Protein AF-A0A553K309-F1 (afdb_monomer_lite)

pLDDT: mean 87.36, std 10.59, range [54.09, 97.25]

Sequence (128 aa):
MGTAKFLLYMTVFVIAWVVVNLVGLFGFRWDPYPFILLNLFFSTQASYAAPLIMLAQNRQEMRDKLSLDEDREVARQSRADMDFLAREIAAIRMALGELATRDFVRGELRGELRDLEARLNKVAEIDE

Organism: NCBI:txid1689449

Structure (mmCIF, N/CA/C/O backbone):
data_AF-A0A553K309-F1
#
_entry.id   AF-A0A553K309-F1
#
loop_
_atom_site.group_PDB
_atom_site.id
_atom_site.type_symbol
_atom_site.label_atom_id
_atom_site.label_alt_id
_atom_site.label_comp_id
_atom_site.label_asym_id
_atom_site.label_entity_id
_atom_site.label_seq_id
_atom_site.pdbx_PDB_ins_code
_atom_site.Cartn_x
_atom_site.Cartn_y
_atom_site.Cartn_z
_atom_site.occupancy
_atom_site.B_iso_or_equiv
_atom_site.auth_seq_id
_atom_site.auth_comp_id
_atom_site.auth_asym_id
_atom_site.auth_atom_id
_atom_site.pdbx_PDB_model_num
ATOM 1 N N . MET A 1 1 ? -2.555 -7.141 -18.029 1.00 56.16 1 MET A N 1
ATOM 2 C CA . MET A 1 1 ? -1.931 -7.906 -19.136 1.00 56.16 1 MET A CA 1
ATOM 3 C C . MET A 1 1 ? -1.087 -6.983 -20.032 1.00 56.16 1 MET A C 1
ATOM 5 O O . MET A 1 1 ? -1.427 -6.786 -21.190 1.00 56.16 1 MET A O 1
ATOM 9 N N . GLY A 1 2 ? -0.009 -6.385 -19.503 1.00 62.38 2 GLY A N 1
ATOM 10 C CA . GLY A 1 2 ? 0.807 -5.394 -20.239 1.00 62.38 2 GLY A CA 1
ATOM 11 C C . GLY A 1 2 ? 2.305 -5.717 -20.289 1.00 62.38 2 GLY A C 1
ATOM 12 O O . GLY A 1 2 ? 2.932 -5.571 -21.333 1.00 62.38 2 GLY A O 1
ATOM 13 N N . THR A 1 3 ? 2.866 -6.248 -19.201 1.00 82.88 3 THR A N 1
ATOM 14 C CA . THR A 1 3 ? 4.318 -6.441 -19.056 1.00 82.88 3 THR A CA 1
ATOM 15 C C . THR A 1 3 ? 4.897 -7.489 -20.011 1.00 82.88 3 THR A C 1
ATOM 17 O O . THR A 1 3 ? 5.925 -7.249 -20.632 1.00 82.88 3 THR A O 1
ATOM 20 N N . ALA A 1 4 ? 4.220 -8.628 -20.203 1.00 87.50 4 ALA A N 1
ATOM 21 C CA . ALA A 1 4 ? 4.751 -9.733 -21.011 1.00 87.50 4 ALA A CA 1
ATOM 22 C C . ALA A 1 4 ? 4.904 -9.388 -22.506 1.00 87.50 4 ALA A C 1
ATOM 24 O O . ALA A 1 4 ? 5.900 -9.749 -23.126 1.00 87.50 4 ALA A O 1
ATOM 25 N N . LYS A 1 5 ? 3.944 -8.651 -23.082 1.00 90.06 5 LYS A N 1
ATOM 26 C CA . LYS A 1 5 ? 4.007 -8.231 -24.493 1.00 90.06 5 LYS A CA 1
ATOM 27 C C . LYS A 1 5 ? 5.111 -7.196 -24.719 1.00 90.06 5 LYS A C 1
ATOM 29 O O . LYS A 1 5 ? 5.850 -7.315 -25.687 1.00 90.06 5 LYS A O 1
ATOM 34 N N . PHE A 1 6 ? 5.250 -6.222 -23.817 1.00 87.56 6 PHE A N 1
ATOM 35 C CA . PHE A 1 6 ? 6.308 -5.209 -23.892 1.00 87.56 6 PHE A CA 1
ATOM 36 C C . PHE A 1 6 ? 7.709 -5.834 -23.849 1.00 87.56 6 PHE A C 1
ATOM 38 O O . PHE A 1 6 ? 8.552 -5.501 -24.679 1.00 87.56 6 PHE A O 1
ATOM 45 N N . LEU A 1 7 ? 7.928 -6.783 -22.931 1.00 89.25 7 LEU A N 1
ATOM 46 C CA . LEU A 1 7 ? 9.199 -7.499 -22.823 1.00 89.25 7 LEU A CA 1
ATOM 47 C C . LEU A 1 7 ? 9.537 -8.248 -24.117 1.00 89.25 7 LEU A C 1
ATOM 49 O O . LEU A 1 7 ? 10.653 -8.125 -24.609 1.00 89.25 7 LEU A O 1
ATOM 53 N N . LEU A 1 8 ? 8.565 -8.944 -24.716 1.00 92.62 8 LEU A N 1
ATOM 54 C CA . LEU A 1 8 ? 8.773 -9.680 -25.965 1.00 92.62 8 LEU A CA 1
ATOM 55 C C . LEU A 1 8 ? 9.167 -8.751 -27.124 1.00 92.62 8 LEU A C 1
ATOM 57 O O . LEU A 1 8 ? 10.145 -9.027 -27.817 1.00 92.62 8 LEU A O 1
ATOM 61 N N . TYR A 1 9 ? 8.458 -7.630 -27.310 1.00 92.50 9 TYR A N 1
ATOM 62 C CA . TYR A 1 9 ? 8.808 -6.642 -28.339 1.00 92.50 9 TYR A CA 1
ATOM 63 C C . TYR A 1 9 ? 10.215 -6.061 -28.135 1.00 92.50 9 TYR A C 1
ATOM 65 O O . TYR A 1 9 ? 10.972 -5.961 -29.100 1.00 92.50 9 TYR A O 1
ATOM 73 N N . MET A 1 10 ? 10.589 -5.730 -26.894 1.00 89.31 10 MET A N 1
ATOM 74 C CA . MET A 1 10 ? 11.926 -5.213 -26.577 1.00 89.31 10 MET A CA 1
ATOM 75 C C . MET A 1 10 ? 13.029 -6.237 -26.864 1.00 89.31 10 MET A C 1
ATOM 77 O O . MET A 1 10 ? 14.045 -5.890 -27.464 1.00 89.31 10 MET A O 1
ATOM 81 N N . THR A 1 11 ? 12.827 -7.508 -26.508 1.00 90.62 11 THR A N 1
ATOM 82 C CA . THR A 1 11 ? 13.798 -8.573 -26.799 1.00 90.62 11 THR A CA 1
ATOM 83 C C . THR A 1 11 ? 13.985 -8.774 -28.303 1.00 90.62 11 THR A C 1
ATOM 85 O O . THR A 1 11 ? 15.120 -8.852 -28.771 1.00 90.62 11 THR A O 1
ATOM 88 N N . VAL A 1 12 ? 12.895 -8.805 -29.077 1.00 94.50 12 VAL A N 1
ATOM 89 C CA . VAL A 1 12 ? 12.966 -8.945 -30.542 1.00 94.50 12 VAL A CA 1
ATOM 90 C C . VAL A 1 12 ? 13.688 -7.756 -31.178 1.00 94.50 12 VAL A C 1
ATOM 92 O O . VAL A 1 12 ? 14.524 -7.958 -32.056 1.00 94.50 12 VAL A O 1
ATOM 95 N N . PHE A 1 13 ? 13.422 -6.532 -30.712 1.00 90.69 13 PHE A N 1
ATOM 96 C CA . PHE A 1 13 ? 14.095 -5.327 -31.200 1.00 90.69 13 PHE A CA 1
ATOM 97 C C . PHE A 1 13 ? 15.615 -5.380 -30.983 1.00 90.69 13 PHE A C 1
ATOM 99 O O . PHE A 1 13 ? 16.376 -5.138 -31.919 1.00 90.69 13 PHE A O 1
ATOM 106 N N . VAL A 1 14 ? 16.064 -5.757 -29.781 1.00 89.00 14 VAL A N 1
ATOM 107 C CA . VAL A 1 14 ? 17.497 -5.882 -29.462 1.00 89.00 14 VAL A CA 1
ATOM 108 C C . VAL A 1 14 ? 18.165 -6.943 -30.336 1.00 89.00 14 VAL A C 1
ATOM 110 O O . VAL A 1 14 ? 19.226 -6.691 -30.904 1.00 89.00 14 VAL A O 1
ATOM 113 N N . ILE A 1 15 ? 17.536 -8.112 -30.491 1.00 90.19 15 ILE A N 1
ATOM 114 C CA . ILE A 1 15 ? 18.066 -9.191 -31.335 1.00 90.19 15 ILE A CA 1
ATOM 115 C C . ILE A 1 15 ? 18.175 -8.725 -32.791 1.00 90.19 15 ILE A C 1
ATOM 117 O O . ILE A 1 15 ? 19.221 -8.907 -33.411 1.00 90.19 15 ILE A O 1
ATOM 121 N N . ALA A 1 16 ? 17.133 -8.086 -33.328 1.00 88.94 16 ALA A N 1
ATOM 122 C CA . ALA A 1 16 ? 17.146 -7.565 -34.690 1.00 88.94 16 ALA A CA 1
ATOM 123 C C . ALA A 1 16 ? 18.257 -6.519 -34.892 1.00 88.94 16 ALA A C 1
ATOM 125 O O . ALA A 1 16 ? 18.980 -6.586 -35.884 1.00 88.94 16 ALA A O 1
ATOM 126 N N . TRP A 1 17 ? 18.450 -5.606 -33.933 1.00 85.38 17 TRP A N 1
ATOM 127 C CA . TRP A 1 17 ? 19.513 -4.596 -33.975 1.00 85.38 17 TRP A CA 1
ATOM 128 C C . TRP A 1 17 ? 20.909 -5.223 -34.032 1.00 85.38 17 TRP A C 1
ATOM 130 O O . TRP A 1 17 ? 21.742 -4.825 -34.850 1.00 85.38 17 TRP A O 1
ATOM 140 N N . VAL A 1 18 ? 21.155 -6.231 -33.189 1.00 83.44 18 VAL A N 1
ATOM 141 C CA . VAL A 1 18 ? 22.426 -6.966 -33.159 1.00 83.44 18 VAL A CA 1
ATOM 142 C C . VAL A 1 18 ? 22.647 -7.719 -34.472 1.00 83.44 18 VAL A C 1
ATOM 144 O O . VAL A 1 18 ? 23.733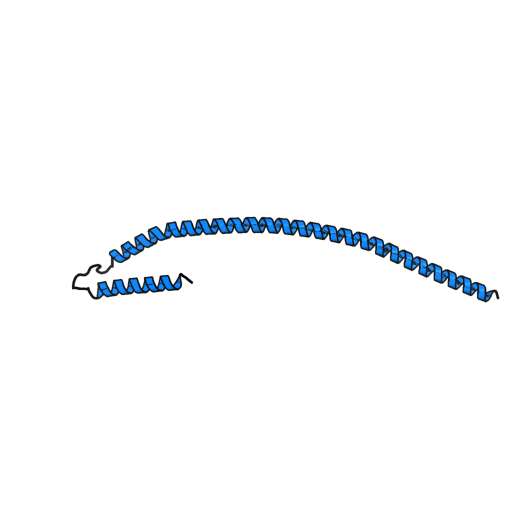 -7.630 -35.037 1.00 83.44 18 VAL A O 1
ATOM 147 N N . VAL A 1 19 ? 21.629 -8.411 -34.997 1.00 84.69 19 VAL A N 1
ATOM 148 C CA . VAL A 1 19 ? 21.723 -9.165 -36.260 1.00 84.69 19 VAL A CA 1
ATOM 149 C C . VAL A 1 19 ? 22.020 -8.239 -37.443 1.00 84.69 19 VAL A C 1
ATOM 151 O O . VAL A 1 19 ? 22.931 -8.525 -38.218 1.00 84.69 19 VAL A O 1
ATOM 154 N N . VAL A 1 20 ? 21.318 -7.107 -37.563 1.00 83.12 20 VAL A N 1
ATOM 155 C CA . VAL A 1 20 ? 21.542 -6.122 -38.638 1.00 83.12 20 VAL A CA 1
ATOM 156 C C . VAL A 1 20 ? 22.961 -5.540 -38.583 1.00 83.12 20 VAL A C 1
ATOM 158 O O . VAL A 1 20 ? 23.613 -5.413 -39.622 1.00 83.12 20 VAL A O 1
ATOM 161 N N . ASN A 1 21 ? 23.476 -5.240 -37.385 1.00 78.94 21 ASN A N 1
ATOM 162 C CA . ASN A 1 21 ? 24.839 -4.727 -37.214 1.00 78.94 21 ASN A CA 1
ATOM 163 C C . ASN A 1 21 ? 25.923 -5.798 -37.417 1.00 78.94 21 ASN A C 1
ATOM 165 O O . ASN A 1 21 ? 27.005 -5.481 -37.911 1.00 78.94 21 ASN A O 1
ATOM 169 N N . LEU A 1 22 ? 25.647 -7.061 -37.072 1.00 74.50 22 LEU A N 1
ATOM 170 C CA . LEU A 1 22 ? 26.588 -8.173 -37.234 1.00 74.50 22 LEU A CA 1
ATOM 171 C C . LEU A 1 22 ? 26.737 -8.599 -38.699 1.00 74.50 22 LEU A C 1
ATOM 173 O O . LEU A 1 22 ? 27.855 -8.829 -39.153 1.00 74.50 22 LEU A O 1
ATOM 177 N N . VAL A 1 23 ? 25.623 -8.682 -39.433 1.00 75.12 23 VAL A N 1
ATOM 178 C CA . VAL A 1 23 ? 25.609 -9.033 -40.865 1.00 75.12 23 VAL A CA 1
ATOM 179 C C . VAL A 1 23 ? 26.184 -7.896 -41.720 1.00 75.12 23 VAL A C 1
ATOM 181 O O . VAL A 1 23 ? 26.636 -8.139 -42.835 1.00 75.12 23 VAL A O 1
ATOM 184 N N . GLY A 1 24 ? 26.244 -6.672 -41.181 1.00 67.69 24 GLY A N 1
ATOM 185 C CA . GLY A 1 24 ? 26.839 -5.523 -41.854 1.00 67.69 24 GLY A CA 1
ATOM 186 C C . GLY A 1 24 ? 26.003 -5.113 -43.058 1.00 67.69 24 GLY A C 1
ATOM 187 O O . GLY A 1 24 ? 26.398 -5.334 -44.203 1.00 67.69 24 GLY A O 1
ATOM 188 N N . LEU A 1 25 ? 24.836 -4.518 -42.803 1.00 55.16 25 LEU A N 1
ATOM 189 C CA . LEU A 1 25 ? 23.988 -3.974 -43.860 1.00 55.16 25 LEU A CA 1
ATOM 190 C C . LEU A 1 25 ? 24.819 -2.985 -44.713 1.00 55.16 25 LEU A C 1
ATOM 192 O O . LEU A 1 25 ? 25.256 -1.950 -44.221 1.00 55.16 25 LEU A O 1
ATOM 196 N N . PHE A 1 26 ? 25.077 -3.331 -45.979 1.00 55.16 26 PHE A N 1
ATOM 197 C CA . PHE A 1 26 ? 25.837 -2.524 -46.953 1.00 55.16 26 PHE A CA 1
ATOM 198 C C . PHE A 1 26 ? 27.332 -2.276 -46.655 1.00 55.16 26 PHE A C 1
ATOM 200 O O . PHE A 1 26 ? 27.883 -1.267 -47.086 1.00 55.16 26 PHE A O 1
ATOM 207 N N . GLY A 1 27 ? 28.025 -3.174 -45.943 1.00 57.81 27 GLY A N 1
ATOM 208 C CA . GLY A 1 27 ? 29.481 -3.052 -45.729 1.00 57.81 27 GLY A CA 1
ATOM 209 C C . GLY A 1 27 ? 29.902 -1.903 -44.799 1.00 57.81 27 GLY A C 1
ATOM 210 O O . GLY A 1 27 ? 31.093 -1.705 -44.560 1.00 57.81 27 GLY A O 1
ATOM 211 N N . PHE A 1 28 ? 28.934 -1.183 -44.227 1.00 58.34 28 PHE A N 1
ATOM 212 C CA . PHE A 1 28 ? 29.142 -0.122 -43.254 1.00 58.34 28 PHE A CA 1
ATOM 213 C C . PHE A 1 28 ? 28.712 -0.627 -41.873 1.00 58.34 28 PHE A C 1
ATOM 215 O O . PHE A 1 28 ? 27.544 -0.932 -41.633 1.00 58.34 28 PHE A O 1
ATOM 222 N N . ARG A 1 29 ? 29.667 -0.762 -40.948 1.00 64.25 29 ARG A N 1
ATOM 223 C CA . ARG A 1 29 ? 29.382 -1.181 -39.568 1.00 64.25 29 ARG A CA 1
ATOM 224 C C . ARG A 1 29 ? 28.895 0.038 -38.792 1.00 64.25 29 ARG A C 1
ATOM 226 O O . ARG A 1 29 ? 29.710 0.774 -38.247 1.00 64.25 29 ARG A O 1
ATOM 233 N N . TRP A 1 30 ? 27.583 0.265 -38.795 1.00 65.75 30 TRP A N 1
ATOM 234 C CA . TRP A 1 30 ? 26.973 1.418 -38.127 1.00 65.75 30 TRP A CA 1
ATOM 235 C C . TRP A 1 30 ? 27.220 1.402 -36.606 1.00 65.75 30 TRP A C 1
ATOM 237 O O . TRP A 1 30 ? 27.564 2.435 -36.039 1.00 65.75 30 TRP A O 1
ATOM 247 N N . ASP A 1 31 ? 27.146 0.232 -35.964 1.00 73.25 31 ASP A N 1
ATOM 248 C CA . ASP A 1 31 ? 27.456 0.046 -34.539 1.00 73.25 31 ASP A CA 1
ATOM 249 C C . ASP A 1 31 ? 28.373 -1.185 -34.342 1.00 73.25 31 ASP A C 1
ATOM 251 O O . ASP A 1 31 ? 27.900 -2.297 -34.084 1.00 73.25 31 ASP A O 1
ATOM 255 N N . PRO A 1 32 ? 29.702 -1.046 -34.541 1.00 71.56 32 PRO A N 1
ATOM 256 C CA . PRO A 1 32 ? 30.656 -2.129 -34.322 1.00 71.56 32 PRO A CA 1
ATOM 257 C C . PRO A 1 32 ? 30.673 -2.569 -32.852 1.00 71.56 32 PRO A C 1
ATOM 259 O O . PRO A 1 32 ? 30.431 -1.772 -31.948 1.00 71.56 32 PRO A O 1
ATOM 262 N N . TYR A 1 33 ? 31.029 -3.832 -32.600 1.00 66.62 33 TYR A N 1
ATOM 263 C CA . TYR A 1 33 ? 31.269 -4.336 -31.244 1.00 66.62 33 TYR A CA 1
ATOM 264 C C . TYR A 1 33 ? 32.240 -3.388 -30.512 1.00 66.62 33 TYR A C 1
ATOM 266 O O . TYR A 1 33 ? 33.332 -3.165 -31.044 1.00 66.62 33 TYR A O 1
ATOM 274 N N . PRO A 1 34 ? 31.867 -2.788 -29.361 1.00 68.75 34 PRO A N 1
ATOM 275 C CA . PRO A 1 34 ? 30.914 -3.263 -28.343 1.00 68.75 34 PRO A CA 1
ATOM 276 C C . PRO A 1 34 ? 29.482 -2.655 -28.344 1.00 68.75 34 PRO A C 1
ATOM 278 O O . PRO A 1 34 ? 28.844 -2.637 -27.294 1.00 68.75 34 PRO A O 1
ATOM 281 N N . PHE A 1 35 ? 28.945 -2.193 -29.481 1.00 81.31 35 PHE A N 1
ATOM 282 C CA . PHE A 1 35 ? 27.592 -1.606 -29.612 1.00 81.31 35 PHE A CA 1
ATOM 283 C C . PHE A 1 35 ? 27.362 -0.340 -28.760 1.00 81.31 35 PHE A C 1
ATOM 285 O O . PHE A 1 35 ? 26.530 -0.305 -27.844 1.00 81.31 35 PHE A O 1
ATOM 292 N N . ILE A 1 36 ? 28.132 0.717 -29.034 1.00 84.12 36 ILE A N 1
ATOM 293 C CA . ILE A 1 36 ? 28.117 1.960 -28.248 1.00 84.12 36 ILE A CA 1
ATOM 294 C C . ILE A 1 36 ? 26.763 2.678 -28.313 1.00 84.12 36 ILE A C 1
ATOM 296 O O . ILE A 1 36 ? 26.317 3.240 -27.311 1.00 84.12 36 ILE A O 1
ATOM 300 N N . LEU A 1 37 ? 26.080 2.630 -29.461 1.00 85.31 37 LEU A N 1
ATOM 301 C CA . LEU A 1 37 ? 24.797 3.314 -29.645 1.00 85.31 37 LEU A CA 1
ATOM 302 C C . LEU A 1 37 ? 23.677 2.619 -28.871 1.00 85.31 37 LEU A C 1
ATOM 304 O O . LEU A 1 37 ? 22.873 3.280 -28.211 1.00 85.31 37 LEU A O 1
ATOM 308 N N . LEU A 1 38 ? 23.654 1.285 -28.902 1.00 87.44 38 LEU A N 1
ATOM 309 C CA . LEU A 1 38 ? 22.700 0.493 -28.128 1.00 87.44 38 LEU A CA 1
ATOM 310 C C . LEU A 1 38 ? 22.896 0.707 -26.621 1.00 87.44 38 LEU A C 1
ATOM 312 O O . LEU A 1 38 ? 21.922 0.870 -25.885 1.00 87.44 38 LEU A O 1
ATOM 316 N N . ASN A 1 39 ? 24.148 0.779 -26.168 1.00 87.38 39 ASN A N 1
ATOM 317 C CA . ASN A 1 39 ? 24.466 1.075 -24.773 1.00 87.38 39 ASN A CA 1
ATOM 318 C C . ASN A 1 39 ? 23.975 2.476 -24.360 1.00 87.38 39 ASN A C 1
ATOM 320 O O . ASN A 1 39 ? 23.303 2.629 -23.338 1.00 87.38 39 ASN A O 1
ATOM 324 N N . LEU A 1 40 ? 24.218 3.489 -25.198 1.00 88.50 40 LEU A N 1
ATOM 325 C CA . LEU A 1 40 ? 23.754 4.856 -24.957 1.00 88.50 40 LEU A CA 1
ATOM 326 C C . LEU A 1 40 ? 22.222 4.941 -24.855 1.00 88.50 40 LEU A C 1
ATOM 328 O O . LEU A 1 40 ? 21.686 5.631 -23.980 1.00 88.50 40 LEU A O 1
ATOM 332 N N . PHE A 1 41 ? 21.514 4.216 -25.723 1.00 90.25 41 PHE A N 1
ATOM 333 C CA . PHE A 1 41 ? 20.057 4.146 -25.695 1.00 90.25 41 PHE A CA 1
ATOM 334 C C . PHE A 1 41 ? 19.546 3.531 -24.385 1.00 90.25 41 PHE A C 1
ATOM 336 O O . PHE A 1 41 ? 18.683 4.120 -23.734 1.00 90.25 41 PHE A O 1
ATOM 343 N N . PHE A 1 42 ? 20.120 2.407 -23.943 1.00 90.62 42 PHE A N 1
ATOM 344 C CA . PHE A 1 42 ? 19.767 1.786 -22.661 1.00 90.62 42 PHE A CA 1
ATOM 345 C C . PHE A 1 42 ? 20.072 2.679 -21.456 1.00 90.62 42 PHE A C 1
ATOM 347 O O . PHE A 1 42 ? 19.255 2.765 -20.541 1.00 90.62 42 PHE A O 1
ATOM 354 N N . SER A 1 43 ? 21.207 3.381 -21.465 1.00 92.88 43 SER A N 1
ATOM 355 C CA . SER A 1 43 ? 21.566 4.331 -20.406 1.00 92.88 43 SER A CA 1
ATOM 356 C C . SER A 1 43 ? 20.525 5.450 -20.280 1.00 92.88 43 SER A C 1
ATOM 358 O O . SER A 1 43 ? 20.032 5.748 -19.188 1.00 92.88 43 SER A O 1
ATOM 360 N N . THR A 1 44 ? 20.092 6.002 -21.416 1.00 92.31 44 THR A N 1
ATOM 361 C CA . THR A 1 44 ? 19.059 7.045 -21.452 1.00 92.31 44 THR A CA 1
ATOM 362 C C . THR A 1 44 ? 17.692 6.491 -21.038 1.00 92.31 44 THR A C 1
ATOM 364 O O . THR A 1 44 ? 16.965 7.127 -20.273 1.00 92.31 44 THR A O 1
ATOM 367 N N . GLN A 1 45 ? 17.351 5.277 -21.481 1.00 94.12 45 GLN A N 1
ATOM 368 C CA . GLN A 1 45 ? 16.115 4.598 -21.095 1.00 94.12 45 GLN A CA 1
ATOM 369 C C . GLN A 1 45 ? 16.049 4.369 -19.577 1.00 94.12 45 GLN A C 1
ATOM 371 O O . GLN A 1 45 ? 15.023 4.657 -18.962 1.00 94.12 45 GLN A O 1
ATOM 376 N N . ALA A 1 46 ? 17.141 3.908 -18.960 1.00 91.00 46 ALA A N 1
ATOM 377 C CA . ALA A 1 46 ? 17.236 3.734 -17.514 1.00 91.00 46 ALA A CA 1
ATOM 378 C C . ALA A 1 46 ? 17.126 5.075 -16.767 1.00 91.00 46 ALA A C 1
ATOM 380 O O . ALA A 1 46 ? 16.397 5.171 -15.777 1.00 91.00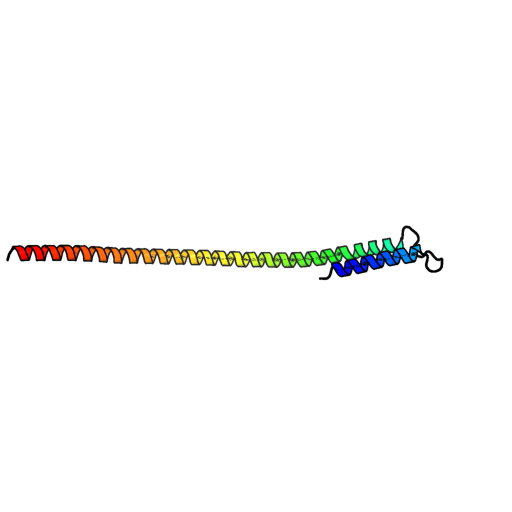 46 ALA A O 1
ATOM 381 N N . SER A 1 47 ? 17.786 6.121 -17.278 1.00 95.38 47 SER A N 1
ATOM 382 C CA . SER A 1 47 ? 17.749 7.469 -16.700 1.00 95.38 47 SER A CA 1
ATOM 383 C C . SER A 1 47 ? 16.336 8.065 -16.669 1.00 95.38 47 SER A C 1
ATOM 385 O O . SER A 1 47 ? 15.959 8.665 -15.666 1.00 95.38 47 SER A O 1
ATOM 387 N N . TYR A 1 48 ? 15.525 7.853 -17.711 1.00 94.56 48 TYR A N 1
ATOM 388 C CA . TYR A 1 48 ? 14.129 8.309 -17.735 1.00 94.56 48 TYR A CA 1
ATOM 389 C C . TYR A 1 48 ? 13.170 7.381 -16.969 1.00 94.56 48 TYR A C 1
ATOM 391 O O . TYR A 1 48 ? 12.181 7.839 -16.392 1.00 94.56 48 TYR A O 1
ATOM 399 N N . ALA A 1 49 ? 13.452 6.077 -16.921 1.00 92.69 49 ALA A N 1
ATOM 400 C CA . ALA A 1 49 ? 12.618 5.123 -16.195 1.00 92.69 49 ALA A CA 1
ATOM 401 C C . ALA A 1 49 ? 12.641 5.367 -14.679 1.00 92.69 49 ALA A C 1
ATOM 403 O O . ALA A 1 49 ? 11.590 5.310 -14.045 1.00 92.69 49 ALA A O 1
ATOM 404 N N . ALA A 1 50 ? 13.804 5.678 -14.099 1.00 91.75 50 ALA A N 1
ATOM 405 C CA . ALA A 1 50 ? 13.957 5.908 -12.661 1.00 91.75 50 ALA A CA 1
ATOM 406 C C . ALA A 1 50 ? 12.979 6.958 -12.073 1.00 91.75 50 ALA A C 1
ATOM 408 O O . ALA A 1 50 ? 12.240 6.615 -11.145 1.00 91.75 50 ALA A O 1
ATOM 409 N N . PRO A 1 51 ? 12.884 8.198 -12.595 1.00 93.19 51 PRO A N 1
ATOM 410 C CA . PRO A 1 51 ? 11.947 9.192 -12.073 1.00 93.19 51 PRO A CA 1
ATOM 411 C C . PRO A 1 51 ? 10.484 8.816 -12.326 1.00 93.19 51 PRO A C 1
ATOM 413 O O . PRO A 1 51 ? 9.630 9.074 -11.481 1.00 93.19 51 PRO A O 1
ATOM 416 N N . LEU A 1 52 ? 10.169 8.168 -13.451 1.00 91.19 52 LEU A N 1
ATOM 417 C CA . LEU A 1 52 ? 8.805 7.723 -13.739 1.00 91.19 52 LEU A CA 1
ATOM 418 C C . LEU A 1 52 ? 8.357 6.619 -12.771 1.00 91.19 52 LEU A C 1
ATOM 420 O O . LEU A 1 52 ? 7.222 6.641 -12.291 1.00 91.19 52 LEU A O 1
ATOM 424 N N . ILE A 1 53 ? 9.260 5.693 -12.440 1.00 92.94 53 ILE A N 1
ATOM 425 C CA . ILE A 1 53 ? 9.043 4.678 -11.406 1.00 92.94 53 ILE A CA 1
ATOM 426 C C . ILE A 1 53 ? 8.841 5.354 -10.050 1.00 92.94 53 ILE A C 1
ATOM 428 O O . ILE A 1 53 ? 7.894 5.004 -9.355 1.00 92.94 53 ILE A O 1
ATOM 432 N N . MET A 1 54 ? 9.654 6.355 -9.699 1.00 93.56 54 MET A N 1
ATOM 433 C CA . MET A 1 54 ? 9.507 7.092 -8.439 1.00 93.56 54 MET A CA 1
ATOM 434 C C . MET A 1 54 ? 8.154 7.814 -8.343 1.00 93.56 54 MET A C 1
ATOM 436 O O . MET A 1 54 ? 7.490 7.751 -7.315 1.00 93.56 54 MET A O 1
ATOM 440 N N . LEU A 1 55 ? 7.689 8.452 -9.420 1.00 94.69 55 LEU A N 1
ATOM 441 C CA . LEU A 1 55 ? 6.367 9.088 -9.457 1.00 94.69 55 LEU A CA 1
ATOM 442 C C . LEU A 1 55 ? 5.233 8.063 -9.336 1.00 94.69 55 LEU A C 1
ATOM 444 O O . LEU A 1 55 ? 4.256 8.294 -8.620 1.00 94.69 55 LEU A O 1
ATOM 448 N N . ALA A 1 56 ? 5.363 6.921 -10.016 1.00 93.38 56 ALA A N 1
ATOM 449 C CA . ALA A 1 56 ? 4.412 5.824 -9.892 1.00 93.38 56 ALA A CA 1
ATOM 450 C C . ALA A 1 56 ? 4.384 5.255 -8.463 1.00 93.38 56 ALA A C 1
ATOM 452 O O . ALA A 1 56 ? 3.298 5.003 -7.941 1.00 93.38 56 ALA A O 1
ATOM 453 N N . GLN A 1 57 ? 5.550 5.115 -7.825 1.00 93.81 57 GLN A N 1
ATOM 454 C CA . GLN A 1 57 ? 5.692 4.679 -6.436 1.00 93.81 57 GLN A CA 1
ATOM 455 C C . GLN A 1 57 ? 5.066 5.684 -5.468 1.00 93.81 57 GLN A C 1
ATOM 457 O O . GLN A 1 57 ? 4.213 5.286 -4.686 1.00 93.81 57 GLN A O 1
ATOM 462 N N . ASN A 1 58 ? 5.370 6.980 -5.584 1.00 93.94 58 ASN A N 1
ATOM 463 C CA . ASN A 1 58 ? 4.765 8.024 -4.750 1.00 93.94 58 ASN A CA 1
ATOM 464 C C . ASN A 1 58 ? 3.236 8.016 -4.861 1.00 93.94 58 ASN A C 1
ATOM 466 O O . ASN A 1 58 ? 2.529 8.113 -3.861 1.00 93.94 58 ASN A O 1
ATOM 470 N N . ARG A 1 59 ? 2.696 7.867 -6.078 1.00 92.62 59 ARG A N 1
ATOM 471 C CA . ARG A 1 59 ? 1.243 7.782 -6.274 1.00 92.62 59 ARG A CA 1
ATOM 472 C C . ARG A 1 59 ? 0.655 6.532 -5.622 1.00 92.62 59 ARG A C 1
ATOM 474 O O . ARG A 1 59 ? -0.448 6.601 -5.087 1.00 92.62 59 ARG A O 1
ATOM 481 N N . GLN A 1 60 ? 1.352 5.402 -5.704 1.00 92.94 60 GLN A N 1
ATOM 482 C CA . GLN A 1 60 ? 0.912 4.170 -5.062 1.00 92.94 60 GLN A CA 1
ATOM 483 C C . GLN A 1 60 ? 0.938 4.315 -3.536 1.00 92.94 60 GLN A C 1
ATOM 485 O O . GLN A 1 60 ? -0.076 4.069 -2.902 1.00 92.94 60 GLN A O 1
ATOM 490 N N . GLU A 1 61 ? 2.019 4.847 -2.970 1.00 95.19 61 GLU A N 1
ATOM 491 C CA . GLU A 1 61 ? 2.160 5.068 -1.529 1.00 95.19 61 GLU A CA 1
ATOM 492 C C . GLU A 1 61 ? 1.093 6.027 -0.980 1.00 95.19 61 GLU A C 1
ATOM 494 O O . GLU A 1 61 ? 0.535 5.791 0.087 1.00 95.19 61 GLU A O 1
ATOM 499 N N . MET A 1 62 ? 0.758 7.092 -1.716 1.00 93.94 62 MET A N 1
ATOM 500 C CA . MET A 1 62 ? -0.322 8.004 -1.324 1.00 93.94 62 MET A CA 1
ATOM 501 C C . MET A 1 62 ? -1.686 7.307 -1.287 1.00 93.94 62 MET A C 1
ATOM 503 O O . MET A 1 62 ? -2.470 7.551 -0.371 1.00 93.94 62 MET A O 1
ATOM 507 N N . ARG A 1 63 ? -1.971 6.432 -2.261 1.00 94.12 63 ARG A N 1
ATOM 508 C CA . ARG A 1 63 ? -3.200 5.623 -2.261 1.00 94.12 63 ARG A CA 1
ATOM 509 C C . ARG A 1 63 ? -3.210 4.640 -1.098 1.00 94.12 63 ARG A C 1
ATOM 511 O O . ARG A 1 63 ? -4.225 4.544 -0.420 1.00 94.12 63 ARG A O 1
ATOM 518 N N . ASP A 1 64 ? -2.088 3.971 -0.857 1.00 93.94 64 ASP A N 1
ATOM 519 C CA . ASP A 1 64 ? -1.952 2.985 0.214 1.00 93.94 64 ASP A CA 1
ATOM 520 C C . ASP A 1 64 ? -2.128 3.647 1.594 1.00 93.94 64 ASP A C 1
ATOM 522 O O . ASP A 1 64 ? -2.821 3.114 2.461 1.00 93.94 64 ASP A O 1
ATOM 526 N N . LYS A 1 65 ? -1.581 4.856 1.788 1.00 94.44 65 LYS A N 1
ATOM 527 C CA . LYS A 1 65 ? -1.806 5.665 2.999 1.00 94.44 65 LYS A CA 1
ATOM 528 C C . LYS A 1 65 ? -3.278 6.012 3.192 1.00 94.44 65 LYS A C 1
ATOM 530 O O . LYS A 1 65 ? -3.796 5.799 4.282 1.00 94.44 65 LYS A O 1
ATOM 535 N N . LEU A 1 66 ? -3.948 6.489 2.141 1.00 93.56 66 LEU A N 1
ATOM 536 C CA . LEU A 1 66 ? -5.372 6.820 2.209 1.00 93.56 66 LEU A CA 1
ATOM 537 C C . LEU A 1 66 ? -6.217 5.595 2.582 1.00 93.56 66 LEU A C 1
ATOM 539 O O . LEU A 1 66 ? -7.046 5.692 3.480 1.00 93.56 66 LEU A O 1
ATOM 543 N N . SER A 1 67 ? -5.966 4.439 1.955 1.00 94.81 67 SER A N 1
ATOM 544 C CA . SER A 1 67 ? -6.679 3.204 2.305 1.00 94.81 67 SER A CA 1
ATOM 545 C C . SER A 1 67 ? -6.424 2.768 3.747 1.00 94.81 67 SER A C 1
ATOM 547 O O . SER A 1 67 ? -7.348 2.339 4.424 1.00 94.81 67 SER A O 1
ATOM 549 N N . LEU A 1 68 ? -5.196 2.925 4.255 1.00 95.81 68 LEU A N 1
ATOM 550 C CA . LEU A 1 68 ? -4.878 2.581 5.643 1.00 95.81 68 LEU A CA 1
ATOM 551 C C . LEU A 1 68 ? -5.589 3.489 6.648 1.00 95.81 68 LEU A C 1
ATOM 553 O O . LEU A 1 68 ? -5.969 3.030 7.725 1.00 95.81 68 LEU A O 1
ATOM 557 N N . ASP A 1 69 ? -5.732 4.774 6.337 1.00 95.19 69 ASP A N 1
ATOM 558 C CA . ASP A 1 69 ? -6.433 5.714 7.209 1.00 95.19 69 ASP A CA 1
ATOM 559 C C . ASP A 1 69 ? -7.944 5.455 7.214 1.00 95.19 69 ASP A C 1
ATOM 561 O O . ASP A 1 69 ? -8.550 5.438 8.287 1.00 95.19 69 ASP A O 1
ATOM 565 N N . GLU A 1 70 ? -8.529 5.151 6.054 1.00 95.44 70 GLU A N 1
ATOM 566 C CA . GLU A 1 70 ? -9.928 4.726 5.940 1.00 95.44 70 GLU A CA 1
ATOM 567 C C . GLU A 1 70 ? -10.182 3.417 6.708 1.00 95.44 70 GLU A C 1
ATOM 569 O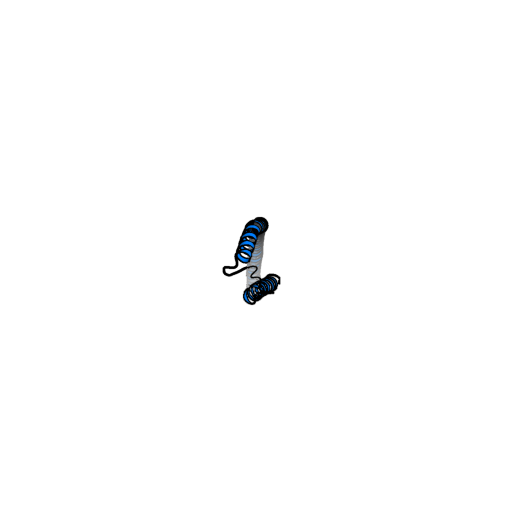 O . GLU A 1 70 ? -11.0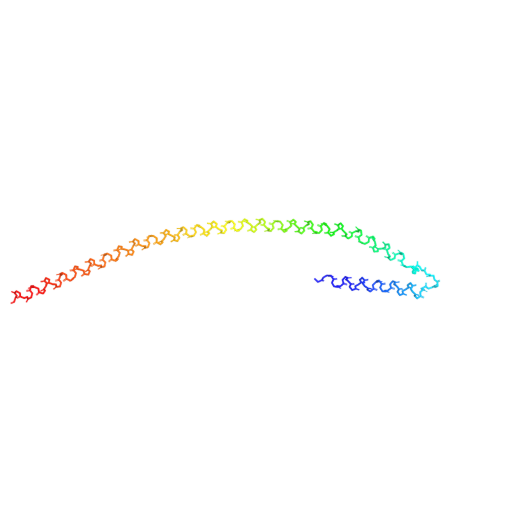88 3.356 7.542 1.00 95.44 70 GLU A O 1
ATOM 574 N N . ASP A 1 71 ? -9.319 2.411 6.548 1.00 95.50 71 ASP A N 1
ATOM 575 C CA . ASP A 1 71 ? -9.405 1.146 7.289 1.00 95.50 71 ASP A CA 1
ATOM 576 C C . ASP A 1 71 ? -9.336 1.366 8.811 1.00 95.50 71 ASP A C 1
ATOM 578 O O . ASP A 1 71 ? -10.054 0.723 9.582 1.00 95.50 71 ASP A O 1
ATOM 582 N N . ARG A 1 72 ? -8.492 2.298 9.276 1.00 95.31 72 ARG A N 1
ATOM 583 C CA . ARG A 1 72 ? -8.404 2.664 10.702 1.00 95.31 72 ARG A CA 1
ATOM 584 C C . ARG A 1 72 ? -9.661 3.364 11.199 1.00 95.31 72 ARG A C 1
ATOM 586 O O . ARG A 1 72 ? -10.043 3.161 12.353 1.00 95.31 72 ARG A O 1
ATOM 593 N N . GLU A 1 73 ? -10.271 4.222 10.390 1.00 96.06 73 GLU A N 1
ATOM 594 C CA . GLU A 1 73 ? -11.541 4.876 10.712 1.00 96.06 73 GLU A CA 1
ATOM 595 C C . GLU A 1 73 ? -12.651 3.834 10.879 1.00 96.06 73 GLU A C 1
ATOM 597 O O . GLU A 1 73 ? -13.270 3.755 11.944 1.00 96.06 73 GLU A O 1
ATOM 602 N N . VAL A 1 74 ? -12.810 2.961 9.882 1.00 95.94 74 VAL A N 1
ATOM 603 C CA . VAL A 1 74 ? -13.803 1.881 9.884 1.00 95.94 74 VAL A CA 1
ATOM 604 C C . VAL A 1 74 ? -13.576 0.935 11.063 1.00 95.94 74 VAL A C 1
ATOM 606 O O . VAL A 1 74 ? -14.524 0.576 11.762 1.00 95.94 74 VAL A O 1
ATOM 609 N N . ALA A 1 75 ? -12.326 0.575 11.362 1.00 95.94 75 ALA A N 1
ATOM 610 C CA . ALA A 1 75 ? -12.007 -0.275 12.507 1.00 95.94 75 ALA A CA 1
ATOM 611 C C . ALA A 1 75 ? -12.351 0.387 13.852 1.00 95.94 75 ALA A C 1
ATOM 613 O O . ALA A 1 75 ? -12.816 -0.295 14.770 1.00 95.94 75 ALA A O 1
ATOM 614 N N . ARG A 1 76 ? -12.139 1.704 13.993 1.00 96.25 76 ARG A N 1
ATOM 615 C CA . ARG A 1 76 ? -12.534 2.452 15.198 1.00 96.25 76 ARG A CA 1
ATOM 616 C C . ARG A 1 76 ? -14.052 2.483 15.354 1.00 96.25 76 ARG A C 1
ATOM 618 O O . ARG A 1 76 ? -14.538 2.199 16.448 1.00 96.25 76 ARG A O 1
ATOM 625 N N . GLN A 1 77 ? -14.779 2.770 14.277 1.00 96.25 77 GLN A N 1
ATOM 626 C CA . GLN A 1 77 ? -16.241 2.781 14.285 1.00 96.25 77 GLN A CA 1
ATOM 627 C C . GLN A 1 77 ? -16.807 1.396 14.617 1.00 96.25 77 GLN A C 1
ATOM 629 O O . GLN A 1 77 ? -17.613 1.264 15.531 1.00 96.25 77 GLN A O 1
ATOM 634 N N . SER A 1 78 ? -16.288 0.346 13.978 1.00 95.56 78 SER A N 1
ATOM 635 C CA . SER A 1 78 ? -16.711 -1.032 14.228 1.00 95.56 78 SER A CA 1
ATOM 636 C C . SER A 1 78 ? -16.502 -1.458 15.686 1.00 95.56 78 SER A C 1
ATOM 638 O O . SER A 1 78 ? -17.382 -2.086 16.270 1.00 95.56 78 SER A O 1
ATOM 640 N N . ARG A 1 79 ? -15.379 -1.079 16.315 1.00 96.19 79 ARG A N 1
ATOM 641 C CA . ARG A 1 79 ? -15.157 -1.340 17.749 1.00 96.19 79 ARG A CA 1
ATOM 642 C C . ARG A 1 79 ? -16.161 -0.604 18.632 1.00 96.19 79 ARG A C 1
ATOM 644 O O . ARG A 1 79 ? -16.691 -1.208 19.558 1.00 96.19 79 ARG A O 1
ATOM 651 N N . ALA A 1 80 ? -16.439 0.666 18.342 1.00 96.31 80 ALA A N 1
ATOM 652 C CA . ALA A 1 80 ? -17.420 1.441 19.097 1.00 96.31 80 ALA A CA 1
ATOM 653 C C . ALA A 1 80 ? -18.832 0.835 18.993 1.00 96.31 80 ALA A C 1
ATOM 655 O O . ALA A 1 80 ? -19.523 0.723 20.008 1.00 96.31 80 ALA A O 1
ATOM 656 N N . ASP A 1 81 ? -19.221 0.382 17.799 1.00 96.25 81 ASP A N 1
ATOM 657 C CA . ASP A 1 81 ? -20.495 -0.300 17.564 1.00 96.25 81 ASP A CA 1
ATOM 658 C C . ASP A 1 81 ? -20.560 -1.633 18.320 1.00 96.25 81 ASP A C 1
ATOM 660 O O . ASP A 1 81 ? -21.561 -1.927 18.973 1.00 96.25 81 ASP A O 1
ATOM 664 N N . MET A 1 82 ? -19.481 -2.425 18.313 1.00 96.19 82 MET A N 1
ATOM 665 C CA . MET A 1 82 ? -19.403 -3.660 19.103 1.00 96.19 82 MET A CA 1
ATOM 666 C C . MET A 1 82 ? -19.524 -3.390 20.606 1.00 96.19 82 MET A C 1
ATOM 668 O O . MET A 1 82 ? -20.270 -4.091 21.288 1.00 96.19 82 MET A O 1
ATOM 672 N N . ASP A 1 83 ? -18.847 -2.365 21.126 1.00 96.56 83 ASP A N 1
ATOM 673 C CA . ASP A 1 83 ? -18.933 -1.983 22.539 1.00 96.56 83 ASP A CA 1
ATOM 674 C C . ASP A 1 83 ? -20.338 -1.489 22.913 1.00 96.56 83 ASP A C 1
ATOM 676 O O . ASP A 1 83 ? -20.819 -1.712 24.028 1.00 96.56 83 ASP A O 1
ATOM 680 N N . PHE A 1 84 ? -21.013 -0.788 22.000 1.00 96.69 84 PHE A N 1
ATOM 681 C CA . PHE A 1 84 ? -22.408 -0.395 22.168 1.00 96.69 84 PHE A CA 1
ATOM 682 C C . PHE A 1 84 ? -23.322 -1.625 22.227 1.00 96.69 84 PHE A C 1
ATOM 684 O O . PHE A 1 84 ? -24.050 -1.795 23.204 1.00 96.69 84 PHE A O 1
ATOM 691 N N . LEU A 1 85 ? -23.215 -2.528 21.248 1.00 96.94 85 LEU A N 1
ATOM 692 C CA . LEU A 1 85 ? -23.992 -3.767 21.207 1.00 96.94 85 LEU A CA 1
ATOM 693 C C . LEU A 1 85 ? -23.739 -4.648 22.438 1.00 96.94 85 LEU A C 1
ATOM 695 O O . LEU A 1 85 ? -24.680 -5.201 22.999 1.00 96.94 85 LEU A O 1
ATOM 699 N N . ALA A 1 86 ? -22.493 -4.756 22.904 1.00 96.31 86 ALA A N 1
ATOM 700 C CA . ALA A 1 86 ? -22.151 -5.521 24.100 1.00 96.31 86 ALA A CA 1
ATOM 701 C C . ALA A 1 86 ? -22.815 -4.950 25.364 1.00 96.31 86 ALA A C 1
ATOM 703 O O . ALA A 1 86 ? -23.328 -5.710 26.190 1.00 96.31 86 ALA A O 1
ATOM 704 N N . ARG A 1 87 ? -22.844 -3.616 25.503 1.00 96.50 87 ARG A N 1
ATOM 705 C CA . ARG A 1 87 ? -23.551 -2.937 26.601 1.00 96.50 87 ARG A CA 1
ATOM 706 C C . ARG A 1 87 ? -25.055 -3.164 26.531 1.00 96.50 87 ARG A C 1
ATOM 708 O O . ARG A 1 87 ? -25.656 -3.480 27.555 1.00 96.50 87 ARG A O 1
ATOM 715 N N . GLU A 1 88 ? -25.634 -3.075 25.340 1.00 97.25 88 GLU A N 1
ATOM 716 C CA . GLU A 1 88 ? -27.064 -3.307 25.140 1.00 97.25 88 GLU A CA 1
ATOM 717 C C . GLU A 1 88 ? -27.452 -4.753 25.483 1.00 97.25 88 GLU A C 1
ATOM 719 O O . GLU A 1 88 ? -28.398 -4.994 26.233 1.00 97.25 88 GLU A O 1
ATOM 724 N N . ILE A 1 89 ? -26.659 -5.736 25.043 1.00 96.38 89 ILE A N 1
ATOM 725 C CA . ILE A 1 89 ? -26.859 -7.151 25.391 1.00 96.38 89 ILE A CA 1
ATOM 726 C C . ILE A 1 89 ? -26.747 -7.371 26.904 1.00 96.38 89 ILE A C 1
ATOM 728 O O . ILE A 1 89 ? -27.539 -8.122 27.479 1.00 96.38 89 ILE A O 1
ATOM 732 N N . ALA A 1 90 ? -25.783 -6.729 27.570 1.00 95.31 90 ALA A N 1
ATOM 733 C CA . ALA A 1 90 ? -25.636 -6.828 29.019 1.00 95.31 90 ALA A CA 1
ATOM 734 C C . ALA A 1 90 ? -26.862 -6.263 29.758 1.00 95.31 90 ALA A C 1
ATOM 736 O O . ALA A 1 90 ? -27.354 -6.909 30.687 1.00 95.31 90 ALA A O 1
ATOM 737 N N . ALA A 1 91 ? -27.387 -5.116 29.316 1.00 94.88 91 ALA A N 1
ATOM 738 C CA . ALA A 1 91 ? -28.598 -4.513 29.870 1.00 94.88 91 ALA A CA 1
ATOM 739 C C . ALA A 1 91 ? -29.828 -5.416 29.672 1.00 94.88 91 ALA A C 1
ATOM 741 O O . ALA A 1 91 ? -30.552 -5.696 30.630 1.00 94.88 91 ALA A O 1
ATOM 742 N N . ILE A 1 92 ? -30.014 -5.960 28.463 1.00 94.81 92 ILE A N 1
ATOM 743 C CA . ILE A 1 92 ? -31.092 -6.915 28.162 1.00 94.81 92 ILE A CA 1
ATOM 744 C C . ILE A 1 92 ? -30.981 -8.159 29.055 1.00 94.81 92 ILE A C 1
ATOM 746 O O . ILE A 1 92 ? -31.977 -8.610 29.622 1.00 94.81 92 ILE A O 1
ATOM 750 N N . ARG A 1 93 ? -29.773 -8.711 29.233 1.00 94.62 93 ARG A N 1
ATOM 751 C CA . ARG A 1 93 ? -29.540 -9.883 30.090 1.00 94.62 93 ARG A CA 1
ATOM 752 C C . ARG A 1 93 ? -29.919 -9.622 31.549 1.00 94.62 93 ARG A C 1
ATOM 754 O O . ARG A 1 93 ? -30.493 -10.508 32.179 1.00 94.62 93 ARG A O 1
ATOM 761 N N . MET A 1 94 ? -29.602 -8.442 32.085 1.00 91.81 94 MET A N 1
ATOM 762 C CA . MET A 1 94 ? -29.984 -8.064 33.452 1.00 91.81 94 MET A CA 1
ATOM 763 C C . MET A 1 94 ? -31.509 -7.995 33.601 1.00 91.81 94 MET A C 1
ATOM 765 O O . MET A 1 94 ? -32.057 -8.633 34.499 1.00 91.81 94 MET A O 1
ATOM 769 N N . ALA A 1 95 ? -32.197 -7.327 32.669 1.00 90.69 95 ALA A N 1
ATOM 770 C CA . ALA A 1 95 ? -33.657 -7.225 32.675 1.00 90.69 95 ALA A CA 1
ATOM 771 C C . ALA A 1 95 ? -34.349 -8.600 32.569 1.00 90.69 95 ALA A C 1
ATOM 773 O O . ALA A 1 95 ? -35.314 -8.877 33.284 1.00 90.69 95 ALA A O 1
ATOM 774 N N . LEU A 1 96 ? -33.834 -9.498 31.720 1.00 89.12 96 LEU A N 1
ATOM 775 C CA . LEU A 1 96 ? -34.330 -10.876 31.623 1.00 89.12 96 LEU A CA 1
ATOM 776 C C . LEU A 1 96 ? -34.106 -11.673 32.917 1.00 89.12 96 LEU A C 1
ATOM 778 O O . LEU A 1 96 ? -34.967 -12.464 33.297 1.00 89.12 96 LEU A O 1
ATOM 782 N N . GLY A 1 97 ? -32.982 -11.461 33.608 1.00 88.12 97 GLY A N 1
ATOM 783 C CA . GLY A 1 97 ? -32.694 -12.103 34.894 1.00 88.12 97 GLY A CA 1
ATOM 784 C C . GLY A 1 97 ? -33.695 -11.728 35.993 1.00 88.12 97 GLY A C 1
ATOM 785 O O . GLY A 1 97 ? -34.174 -12.603 36.719 1.00 88.12 97 GLY A O 1
ATOM 786 N N . GLU A 1 98 ? -34.068 -10.450 36.091 1.00 84.56 98 GLU A N 1
ATOM 787 C CA . GLU A 1 98 ? -35.082 -9.978 37.046 1.00 84.56 98 GLU A CA 1
ATOM 788 C C . GLU A 1 98 ? -36.470 -10.570 36.758 1.00 84.56 98 GLU A C 1
ATOM 790 O O . GLU A 1 98 ? -37.152 -11.045 37.671 1.00 84.56 98 GLU A O 1
ATOM 795 N N . LEU A 1 99 ? -36.875 -10.605 35.483 1.00 80.94 99 LEU A N 1
ATOM 796 C CA . LEU A 1 99 ? -38.147 -11.198 35.057 1.00 80.94 99 LEU A CA 1
ATOM 797 C C . LEU A 1 99 ? -38.204 -12.700 35.359 1.00 80.94 99 LEU A C 1
ATOM 799 O O . LEU A 1 99 ? -39.175 -13.163 35.961 1.00 80.94 99 LEU A O 1
ATOM 803 N N . ALA A 1 100 ? -37.144 -13.439 35.018 1.00 76.62 100 ALA A N 1
ATOM 804 C CA . ALA A 1 100 ? -37.043 -14.868 35.301 1.00 76.62 100 ALA A CA 1
ATOM 805 C C . ALA A 1 100 ? -37.134 -15.158 36.808 1.00 76.62 100 ALA A C 1
ATOM 807 O O . ALA A 1 100 ? -37.828 -16.086 37.219 1.00 76.62 100 ALA A O 1
ATOM 808 N N . THR A 1 101 ? -36.497 -14.326 37.639 1.00 82.44 101 THR A N 1
ATOM 809 C CA . THR A 1 101 ? -36.555 -14.459 39.102 1.00 82.44 101 THR A CA 1
ATOM 810 C C . THR A 1 101 ? -37.977 -14.245 39.619 1.00 82.44 101 THR A C 1
ATOM 812 O O . THR A 1 101 ? -38.470 -15.028 40.430 1.00 82.44 101 THR A O 1
ATOM 815 N N . ARG A 1 102 ? -38.676 -13.215 39.127 1.00 85.06 102 ARG A N 1
ATOM 816 C CA . ARG A 1 102 ? -40.054 -12.926 39.542 1.00 85.06 102 ARG A CA 1
ATOM 817 C C . ARG A 1 102 ? -41.017 -14.048 39.170 1.00 85.06 102 ARG A C 1
ATOM 819 O O . ARG A 1 102 ? -41.851 -14.425 39.994 1.00 85.06 102 ARG A O 1
ATOM 826 N N . ASP A 1 103 ? -40.935 -14.549 37.942 1.00 84.31 103 ASP A N 1
ATOM 827 C CA . ASP A 1 103 ? -41.828 -15.605 37.467 1.00 84.31 103 ASP A CA 1
ATOM 828 C C . ASP A 1 103 ? -41.551 -16.935 38.176 1.00 84.31 103 ASP A C 1
ATOM 830 O O . ASP A 1 103 ? -42.500 -17.628 38.545 1.00 84.31 103 ASP A O 1
ATOM 834 N N . PHE A 1 104 ? -40.282 -17.235 38.476 1.00 83.19 104 PHE A N 1
ATOM 835 C CA . PHE A 1 104 ? -39.898 -18.371 39.314 1.00 83.19 104 PHE A CA 1
ATOM 836 C C . PHE A 1 104 ? -40.488 -18.267 40.728 1.00 83.19 104 PHE A C 1
ATOM 838 O O . PHE A 1 104 ? -41.205 -19.168 41.157 1.00 83.19 104 PHE A O 1
ATOM 845 N N . VAL A 1 105 ? -40.283 -17.139 41.421 1.00 84.69 105 VAL A N 1
ATOM 846 C CA . VAL A 1 105 ? -40.828 -16.912 42.775 1.00 84.69 105 VAL A CA 1
ATOM 847 C C . VAL A 1 105 ? -42.357 -17.004 42.783 1.00 84.69 105 VAL A C 1
ATOM 849 O O . VAL A 1 105 ? -42.944 -17.595 43.689 1.00 84.69 105 VAL A O 1
ATOM 852 N N . ARG A 1 106 ? -43.029 -16.459 41.760 1.00 89.69 106 ARG A N 1
ATOM 853 C CA . ARG A 1 106 ? -44.487 -16.595 41.603 1.00 89.69 106 ARG A CA 1
ATOM 854 C C . ARG A 1 106 ? -44.925 -18.038 41.373 1.00 89.69 106 ARG A C 1
ATOM 856 O O . ARG A 1 106 ? -45.994 -18.413 41.856 1.00 89.69 106 ARG A O 1
ATOM 863 N N . GLY A 1 107 ? -44.162 -18.801 40.594 1.00 89.88 107 GLY A N 1
ATOM 864 C CA . GLY A 1 107 ? -44.407 -20.219 40.352 1.00 89.88 107 GLY A CA 1
ATOM 865 C C . GLY A 1 107 ? -44.343 -21.017 41.648 1.00 89.88 107 GLY A C 1
ATOM 866 O O . GLY A 1 107 ? -45.299 -21.722 41.967 1.00 89.88 107 GLY A O 1
ATOM 867 N N . GLU A 1 108 ? -43.282 -20.809 42.425 1.00 89.69 108 GLU A N 1
ATOM 868 C CA . GLU A 1 108 ? -43.047 -21.514 43.685 1.00 89.69 108 GLU A CA 1
ATOM 869 C C . GLU A 1 108 ? -44.122 -21.197 44.730 1.00 89.69 108 GLU A C 1
ATOM 871 O O . GLU A 1 108 ? -44.749 -22.101 45.275 1.00 89.69 108 GLU A O 1
ATOM 876 N N . LEU A 1 109 ? -44.444 -19.911 44.921 1.00 90.19 109 LEU A N 1
ATOM 877 C CA . LEU A 1 109 ? -45.523 -19.489 45.822 1.00 90.19 109 LEU A CA 1
ATOM 878 C C . LEU A 1 109 ? -46.867 -20.129 45.458 1.00 90.19 109 LEU A C 1
ATOM 880 O O . LEU A 1 109 ? -47.616 -20.547 46.335 1.00 90.19 109 LEU A O 1
ATOM 884 N N . ARG A 1 110 ? -47.195 -20.210 44.162 1.00 92.44 110 ARG A N 1
ATOM 885 C CA . ARG A 1 110 ? -48.426 -20.874 43.709 1.00 92.44 110 ARG A CA 1
ATOM 886 C C . ARG A 1 110 ? -48.392 -22.383 43.940 1.00 92.44 110 ARG A C 1
ATOM 888 O O . ARG A 1 110 ? -49.456 -22.953 44.161 1.00 92.44 110 ARG A O 1
ATOM 895 N N . GLY A 1 111 ? -47.223 -23.013 43.847 1.00 92.88 111 GLY A N 1
ATOM 896 C CA . GLY A 1 111 ? -47.037 -24.430 44.156 1.00 92.88 111 GLY A CA 1
ATOM 897 C C . GLY A 1 111 ? -47.319 -24.719 45.627 1.00 92.88 111 GLY A C 1
ATOM 898 O O . GLY A 1 111 ? -48.195 -25.524 45.931 1.00 92.88 111 GLY A O 1
ATOM 899 N N . GLU A 1 112 ? -46.663 -23.981 46.521 1.00 94.19 112 GLU A N 1
ATOM 900 C CA . GLU A 1 112 ? -46.834 -24.104 47.975 1.00 94.19 112 GLU A CA 1
ATOM 901 C C . GLU A 1 112 ? -48.278 -23.829 48.420 1.0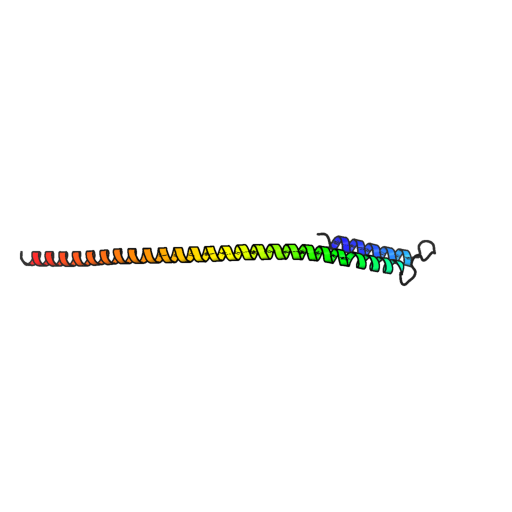0 94.19 112 GLU A C 1
ATOM 903 O O . GLU A 1 112 ? -48.846 -24.582 49.209 1.00 94.19 112 GLU A O 1
ATOM 908 N N . LEU A 1 113 ? -48.922 -22.790 47.868 1.00 92.62 113 LEU A N 1
ATOM 909 C CA . LEU A 1 113 ? -50.326 -22.489 48.175 1.00 92.62 113 LEU A CA 1
ATOM 910 C C . LEU A 1 113 ? -51.269 -23.639 47.795 1.00 92.62 113 LEU A C 1
ATOM 912 O O . LEU A 1 113 ? -52.185 -23.941 48.557 1.00 92.62 113 LEU A O 1
ATOM 916 N N . ARG A 1 114 ? -51.039 -24.300 46.652 1.00 93.56 114 ARG A N 1
ATOM 917 C CA . ARG A 1 114 ? -51.836 -25.468 46.242 1.00 93.56 114 ARG A CA 1
ATOM 918 C C . ARG A 1 114 ? -51.600 -26.674 47.143 1.00 93.56 114 ARG A C 1
ATOM 920 O O . ARG A 1 114 ? -52.547 -27.408 47.405 1.00 93.56 114 ARG A O 1
ATOM 927 N N . ASP A 1 115 ? -50.369 -26.896 47.603 1.00 94.38 115 ASP A N 1
ATOM 928 C CA . ASP A 1 115 ? -50.080 -27.997 48.528 1.00 94.38 115 ASP A CA 1
ATOM 929 C C . ASP A 1 115 ? -50.769 -27.774 49.881 1.00 94.38 115 ASP A C 1
ATOM 931 O O . ASP A 1 115 ? -51.393 -28.685 50.427 1.00 94.38 115 ASP A O 1
ATOM 935 N N . LEU A 1 116 ? -50.740 -26.540 50.394 1.00 92.94 116 LEU A N 1
ATOM 936 C CA . LEU A 1 116 ? -51.430 -26.184 51.633 1.00 92.94 116 LEU A CA 1
ATOM 937 C C . LEU A 1 116 ? -52.954 -26.357 51.513 1.00 92.94 116 LEU A C 1
ATOM 939 O O . LEU A 1 116 ? -53.582 -26.917 52.412 1.00 92.94 116 LEU A O 1
ATOM 943 N N . GLU A 1 117 ? -53.536 -25.914 50.395 1.00 94.00 117 GLU A N 1
ATOM 944 C CA . GLU A 1 117 ? -54.956 -26.100 50.077 1.00 94.00 117 GLU A CA 1
ATOM 945 C C . GLU A 1 117 ? -55.324 -27.590 50.015 1.00 94.00 117 GLU A C 1
ATOM 947 O O . GLU A 1 117 ? -56.294 -28.016 50.643 1.00 94.00 117 GLU A O 1
ATOM 952 N N . ALA A 1 118 ? -54.508 -28.408 49.343 1.00 92.81 118 ALA A N 1
ATOM 953 C CA . ALA A 1 118 ? -54.716 -29.851 49.269 1.00 92.81 118 ALA A CA 1
ATOM 954 C C . ALA A 1 118 ? -54.667 -30.518 50.654 1.00 92.81 118 ALA A C 1
ATOM 956 O O . ALA A 1 118 ? -55.473 -31.404 50.940 1.00 92.81 118 ALA A O 1
ATOM 957 N N . ARG A 1 119 ? -53.759 -30.084 51.538 1.00 91.88 119 ARG A N 1
ATOM 958 C CA . ARG A 1 119 ? -53.679 -30.584 52.921 1.00 91.88 119 ARG A CA 1
ATOM 959 C C . ARG A 1 119 ? -54.900 -30.192 53.748 1.00 91.88 119 ARG A C 1
ATOM 961 O O . ARG A 1 119 ? -55.410 -31.039 54.474 1.00 91.88 119 ARG A O 1
ATOM 968 N N . LEU A 1 120 ? -55.368 -28.947 53.643 1.00 90.12 120 LEU A N 1
ATOM 969 C CA . LEU A 1 120 ? -56.566 -28.482 54.351 1.00 90.12 120 LEU A CA 1
ATOM 970 C C . LEU A 1 120 ? -57.813 -29.256 53.917 1.00 90.12 120 LEU A C 1
ATOM 972 O O . LEU A 1 120 ? -58.548 -29.728 54.779 1.00 90.12 120 LEU A O 1
ATOM 976 N N . ASN A 1 121 ? -58.008 -29.459 52.609 1.00 90.56 121 ASN A N 1
ATOM 977 C CA . ASN A 1 121 ? -59.102 -30.295 52.103 1.00 90.56 121 ASN A CA 1
ATOM 978 C C . ASN A 1 121 ? -59.022 -31.726 52.637 1.00 90.56 121 ASN A C 1
ATOM 980 O O . ASN A 1 121 ? -60.028 -32.297 53.038 1.00 90.56 121 ASN A O 1
ATOM 984 N N . LYS A 1 122 ? -57.814 -32.290 52.699 1.00 87.69 122 LYS A N 1
ATOM 985 C CA . LYS A 1 122 ? -57.608 -33.640 53.222 1.00 87.69 122 LYS A CA 1
ATOM 986 C C . LYS A 1 122 ? -57.913 -33.752 54.717 1.00 87.69 122 LYS A C 1
ATOM 988 O O . LYS A 1 122 ? -58.365 -34.796 55.154 1.00 87.69 122 LYS A O 1
ATOM 993 N N . VAL A 1 123 ? -57.648 -32.706 55.504 1.00 84.06 123 VAL A N 1
ATOM 994 C CA . VAL A 1 123 ? -58.034 -32.657 56.926 1.00 84.06 123 VAL A CA 1
ATOM 995 C C . VAL A 1 123 ? -59.549 -32.522 57.067 1.00 84.06 123 VAL A C 1
ATOM 997 O O . VAL A 1 123 ? -60.128 -33.207 57.901 1.00 84.06 123 VAL A O 1
ATOM 1000 N N . ALA A 1 124 ? -60.190 -31.705 56.228 1.00 79.50 124 ALA A N 1
ATOM 1001 C CA . ALA A 1 124 ? -61.644 -31.562 56.220 1.00 79.50 124 ALA A CA 1
ATOM 1002 C C . ALA A 1 124 ? -62.367 -32.879 55.872 1.00 79.50 124 ALA A C 1
ATOM 1004 O O . ALA A 1 124 ? -63.370 -33.184 56.500 1.00 79.50 124 ALA A O 1
ATOM 1005 N N . GLU A 1 125 ? -61.827 -33.690 54.954 1.00 78.12 125 GLU A N 1
ATOM 1006 C CA . GLU A 1 125 ? -62.348 -35.038 54.643 1.00 78.12 125 GLU A CA 1
ATOM 1007 C C . GLU A 1 125 ? -62.173 -36.064 55.779 1.00 78.12 125 GLU A C 1
ATOM 1009 O O . GLU A 1 125 ? -62.791 -37.121 55.732 1.00 78.12 125 GLU A O 1
ATOM 1014 N N . ILE A 1 126 ? -61.304 -35.815 56.766 1.00 74.25 126 ILE A N 1
ATOM 1015 C CA . ILE A 1 126 ? -61.071 -36.740 57.894 1.00 74.25 126 ILE A CA 1
ATOM 1016 C C . ILE A 1 126 ? -62.019 -36.443 59.069 1.00 74.25 126 ILE A C 1
ATOM 1018 O O . ILE A 1 126 ? -62.259 -37.328 59.890 1.00 74.25 126 ILE A O 1
ATOM 1022 N N . ASP A 1 127 ? -62.536 -35.214 59.154 1.00 60.94 127 ASP A N 1
ATOM 1023 C CA . ASP A 1 127 ? -63.485 -34.775 60.189 1.00 60.94 127 ASP A CA 1
ATOM 1024 C C . ASP A 1 127 ? -64.963 -35.070 59.834 1.00 60.94 127 ASP A C 1
ATOM 1026 O O . ASP A 1 127 ? -65.843 -34.833 60.665 1.00 60.94 127 ASP A O 1
ATOM 1030 N N . GLU A 1 128 ? -65.240 -35.596 58.634 1.00 54.09 128 GLU A N 1
ATOM 1031 C CA . GLU A 1 128 ? -66.566 -36.035 58.155 1.00 54.09 128 GLU A CA 1
ATOM 1032 C C . GLU A 1 128 ?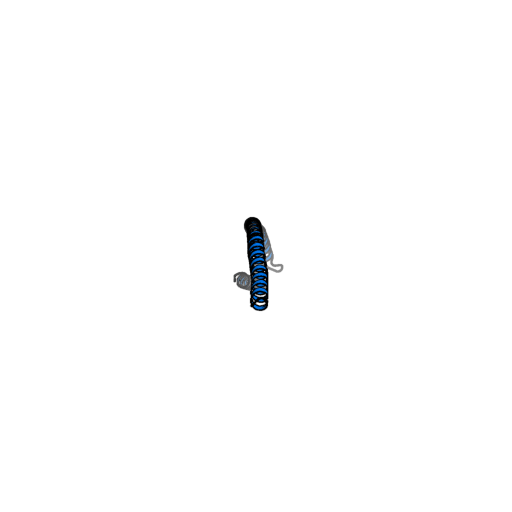 -66.702 -37.570 58.170 1.00 54.09 128 GLU A C 1
ATOM 1034 O O . GLU A 1 128 ? -67.772 -38.062 58.606 1.00 54.09 128 GLU A O 1
#

Foldseek 3Di:
DPPVVVVVVVVVVVVVVCVCQVVCDPVDNPQPPVRPVVVVVVVVVVVVVVVVVVVVVVVVVVVVVVVVVVVVVVVVVVVVVVVVVVVVVVVVVVVVVVVVVVVVVVVVVVVVVVVVVVVVVVVVVVVD

Radius of gyration: 44.46 Å; chains: 1; bounding box: 98×46×107 Å

Secondary structure (DSSP, 8-state):
--HHHHHHHHHHHHHHHHHHHHHTGGG--SS-TTTHHHHHHHHHHHHHHHHHHHHHHHHHHHHHHHHHHHHHHHHHHHHHHHHHHHHHHHHHHHHHHHHHHHHHHHHHHHHHHHHHHHHHHHHHTT--

InterPro domains:
  IPR010406 Protein of unknown function DUF1003 [PF06210] (1-103)
  IPR010406 Protein of unknown function DUF1003 [PTHR41386] (1-117)